Protein AF-A0A1F9M337-F1 (afdb_monomer_lite)

Sequence (113 aa):
MTLPSLTWFPKHRKGISWALVSGFLLHYRIVIQLEGRYLLARFGEVCAEYQKKVPHFIPRLSLLKEPDFYQVNVRVYRRSLLDATMFIWLYILFHFIERLQQMDVLPILFRVP

pLDDT: mean 85.74, std 11.93, range [43.34, 96.31]

Secondary structure (DSSP, 8-state):
-PPPP-----TTHHHHHHHHHHHHHHHHHHHHHHHHHHHHHHHTHHHHHHHHHS-SSS--GGG----S-----HHHHHHHHHHHHHHHHHHHHHHHHHHHHHTTSS-------

Structure (mmCIF, N/CA/C/O backbone):
data_AF-A0A1F9M337-F1
#
_entry.id   AF-A0A1F9M337-F1
#
loop_
_atom_site.group_PDB
_atom_site.id
_atom_site.type_symbol
_atom_site.label_atom_id
_atom_site.label_alt_id
_atom_site.label_comp_id
_atom_site.label_asym_id
_atom_site.label_entity_id
_atom_site.label_seq_id
_atom_site.pdbx_PDB_ins_code
_atom_site.Cartn_x
_atom_site.Cartn_y
_atom_site.Cartn_z
_atom_site.occupancy
_atom_site.B_iso_or_equiv
_atom_site.auth_seq_id
_atom_site.auth_comp_id
_atom_site.auth_asym_id
_atom_site.auth_atom_id
_atom_site.pdbx_PDB_model_num
ATOM 1 N N . MET A 1 1 ? -37.313 30.815 20.008 1.00 43.34 1 MET A N 1
ATOM 2 C CA . MET A 1 1 ? -36.466 29.695 20.472 1.00 43.34 1 MET A CA 1
ATOM 3 C C . MET A 1 1 ? -35.429 29.440 19.383 1.00 43.34 1 MET A C 1
ATOM 5 O O . MET A 1 1 ? -35.724 28.788 18.394 1.00 43.34 1 MET A O 1
ATOM 9 N N . THR A 1 2 ? -34.287 30.119 19.463 1.00 50.75 2 THR A N 1
ATOM 10 C CA . THR A 1 2 ? -33.261 30.171 18.408 1.00 50.75 2 THR A CA 1
ATOM 11 C C . THR A 1 2 ? -32.155 29.166 18.719 1.00 50.75 2 THR A C 1
ATOM 13 O O . THR A 1 2 ? -31.500 29.282 19.752 1.00 50.75 2 THR A O 1
ATOM 16 N N . LEU A 1 3 ? -31.968 28.171 17.849 1.00 54.66 3 LEU A N 1
ATOM 17 C CA . LEU A 1 3 ? -30.871 27.201 17.932 1.00 54.66 3 LEU A CA 1
ATOM 18 C C . LEU A 1 3 ? -29.517 27.917 17.736 1.00 54.66 3 LEU A C 1
ATOM 20 O O . LEU A 1 3 ? -29.401 28.721 16.808 1.00 54.66 3 LEU A O 1
ATOM 24 N N . PRO A 1 4 ? -28.495 27.656 18.573 1.00 60.72 4 PRO A N 1
ATOM 25 C CA . PRO A 1 4 ? -27.195 28.298 18.441 1.00 60.72 4 PRO A CA 1
ATOM 26 C C . PRO A 1 4 ? -26.420 27.695 17.264 1.00 60.72 4 PRO A C 1
ATOM 28 O O . PRO A 1 4 ? -26.344 26.477 17.098 1.00 60.72 4 PRO A O 1
ATOM 31 N N . SER A 1 5 ? -25.848 28.567 16.436 1.00 61.81 5 SER A N 1
ATOM 32 C CA . SER A 1 5 ? -25.017 28.211 15.291 1.00 61.81 5 SER A CA 1
ATOM 33 C C . SER A 1 5 ? -23.795 27.400 15.735 1.00 61.81 5 SER A C 1
ATOM 35 O O . SER A 1 5 ? -22.946 27.849 16.504 1.00 61.81 5 SER A O 1
ATOM 37 N N . LEU A 1 6 ? -23.708 26.174 15.224 1.00 62.97 6 LEU A N 1
ATOM 38 C CA . LEU A 1 6 ? -22.633 25.221 15.469 1.00 62.97 6 LEU A CA 1
ATOM 39 C C . LEU A 1 6 ? -21.346 25.647 14.733 1.00 62.97 6 LEU A C 1
ATOM 41 O O . LEU A 1 6 ? -20.972 25.066 13.719 1.00 62.97 6 LEU A O 1
ATOM 45 N N . THR A 1 7 ? -20.641 26.666 15.226 1.00 61.06 7 THR A N 1
ATOM 46 C CA . THR A 1 7 ? -19.300 27.035 14.735 1.00 61.06 7 THR A CA 1
ATOM 47 C C . THR A 1 7 ? -18.216 26.493 15.671 1.00 61.06 7 THR A C 1
ATOM 49 O O . THR A 1 7 ? -17.476 27.250 16.288 1.00 61.06 7 THR A O 1
ATOM 52 N N . TRP A 1 8 ? -18.127 25.164 15.795 1.00 58.56 8 TRP A N 1
ATOM 53 C CA . TRP A 1 8 ? -17.162 24.457 16.662 1.00 58.56 8 TRP A CA 1
ATOM 54 C C . TRP A 1 8 ? -15.820 24.112 15.985 1.00 58.56 8 TRP A C 1
ATOM 56 O O . TRP A 1 8 ? -15.023 23.360 16.541 1.00 58.56 8 TRP A O 1
ATOM 66 N N . PHE A 1 9 ? -15.527 24.647 14.793 1.00 55.22 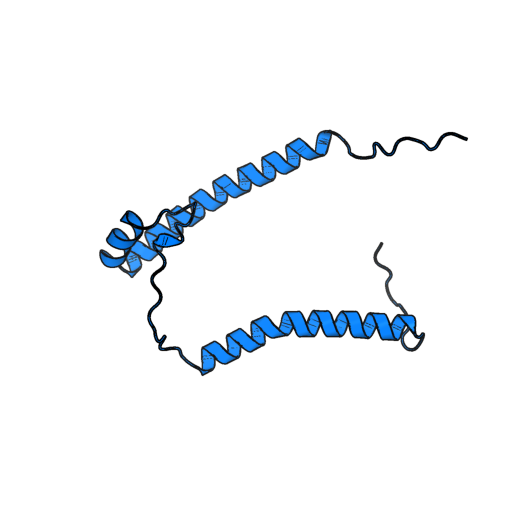9 PHE A N 1
ATOM 67 C CA . PHE A 1 9 ? -14.247 24.396 14.118 1.00 55.22 9 PHE A CA 1
ATOM 68 C C . PHE A 1 9 ? -13.228 25.511 14.400 1.00 55.22 9 PHE A C 1
ATOM 70 O O . PHE A 1 9 ? -13.310 26.583 13.793 1.00 55.22 9 PHE A O 1
ATOM 77 N N . PRO A 1 10 ? -12.227 25.284 15.276 1.00 58.09 10 PRO A N 1
ATOM 78 C CA . PRO A 1 10 ? -11.191 26.271 15.528 1.00 58.09 10 PRO A CA 1
ATOM 79 C C . PRO A 1 10 ? -10.347 26.476 14.264 1.00 58.09 10 PRO A C 1
ATOM 81 O O . PRO A 1 10 ? -9.738 25.548 13.724 1.00 58.09 10 PRO A O 1
ATOM 84 N N . LYS A 1 11 ? -10.273 27.736 13.822 1.00 58.78 11 LYS A N 1
ATOM 85 C CA . LYS A 1 11 ? -9.507 28.236 12.663 1.00 58.78 11 LYS A CA 1
ATOM 86 C C . LYS A 1 11 ? -8.020 27.818 12.679 1.00 58.78 11 LYS A C 1
ATOM 88 O O . LYS A 1 11 ? -7.392 27.768 11.624 1.00 58.78 11 LYS A O 1
ATOM 93 N N . HIS A 1 12 ? -7.492 27.433 13.846 1.00 56.56 12 HIS A N 1
ATOM 94 C CA . HIS A 1 12 ? -6.115 26.978 14.075 1.00 56.56 12 HIS A CA 1
ATOM 95 C C . HIS A 1 12 ? -5.764 25.569 13.543 1.00 56.56 12 HIS A C 1
ATOM 97 O O . HIS A 1 12 ? -4.579 25.288 13.378 1.00 56.56 12 HIS A O 1
ATOM 103 N N . ARG A 1 13 ? -6.725 24.686 13.204 1.00 62.16 13 ARG A N 1
ATOM 104 C CA . ARG A 1 13 ? -6.400 23.329 12.685 1.00 62.16 13 ARG A CA 1
ATOM 105 C C . ARG A 1 13 ? -5.740 23.324 11.303 1.00 62.16 13 ARG A C 1
ATOM 107 O O . ARG A 1 13 ? -4.995 22.400 10.991 1.00 62.16 13 ARG A O 1
ATOM 114 N N . LYS A 1 14 ? -5.981 24.351 10.480 1.00 66.56 14 LYS A N 1
ATOM 115 C CA . LYS A 1 14 ? -5.506 24.380 9.086 1.00 66.56 14 LYS A CA 1
ATOM 116 C C . LYS A 1 14 ? -3.976 24.393 8.992 1.00 66.56 14 LYS A C 1
ATOM 118 O O . LYS A 1 14 ? -3.427 23.731 8.120 1.00 66.56 14 LYS A O 1
ATOM 123 N N . GLY A 1 15 ? -3.291 25.096 9.900 1.00 77.25 15 GLY A N 1
ATOM 124 C CA . GLY A 1 15 ? -1.824 25.181 9.905 1.00 77.25 15 GLY A CA 1
ATOM 125 C C . GLY A 1 15 ? -1.148 23.835 10.175 1.00 77.25 15 GLY A C 1
ATOM 126 O O . GLY A 1 15 ? -0.182 23.488 9.504 1.00 77.25 15 GLY A O 1
ATOM 127 N N . ILE A 1 16 ? -1.713 23.039 11.088 1.00 84.19 16 ILE A N 1
ATOM 128 C CA . ILE A 1 16 ? -1.216 21.696 11.419 1.00 84.19 16 ILE A CA 1
ATOM 129 C C . ILE A 1 16 ? -1.419 20.749 10.232 1.00 84.19 16 ILE A C 1
ATOM 131 O O . ILE A 1 16 ? -0.497 20.029 9.861 1.00 84.19 16 ILE A O 1
ATOM 135 N N . SER A 1 17 ? -2.585 20.792 9.579 1.00 86.19 17 SER A N 1
ATOM 136 C CA . SER A 1 17 ? -2.837 19.986 8.379 1.00 86.19 17 SER A CA 1
ATOM 137 C C . SER A 1 17 ? -1.863 20.319 7.246 1.00 86.19 17 SER A C 1
ATOM 139 O O . SER A 1 17 ? -1.299 19.408 6.648 1.00 86.19 17 SER A O 1
ATOM 141 N N . TRP A 1 18 ? -1.604 21.604 6.980 1.00 91.69 18 TRP A N 1
ATOM 142 C CA . TRP A 1 18 ? -0.636 22.011 5.955 1.00 91.69 18 TRP A CA 1
ATOM 143 C C . TRP A 1 18 ? 0.802 21.622 6.303 1.00 91.69 18 TRP A C 1
ATOM 145 O O . TRP A 1 18 ? 1.543 21.201 5.415 1.00 91.69 18 TRP A O 1
ATOM 155 N N . ALA A 1 19 ? 1.191 21.708 7.577 1.00 92.00 19 ALA A N 1
ATOM 156 C CA . ALA A 1 19 ? 2.497 21.246 8.035 1.00 92.00 19 ALA A CA 1
ATOM 157 C C . ALA A 1 19 ? 2.669 19.731 7.838 1.00 92.00 19 ALA A C 1
ATOM 159 O O . ALA A 1 19 ? 3.698 19.299 7.324 1.00 92.00 19 ALA A O 1
ATOM 160 N N . LEU A 1 20 ? 1.645 18.932 8.161 1.00 93.12 20 LEU A N 1
ATOM 161 C CA . LEU A 1 20 ? 1.653 17.483 7.939 1.00 93.12 20 LEU A CA 1
ATOM 162 C C . LEU A 1 20 ? 1.738 17.134 6.453 1.00 93.12 20 LEU A C 1
ATOM 164 O O . LEU A 1 20 ? 2.562 16.309 6.072 1.00 93.12 20 LEU A O 1
ATOM 168 N N . VAL A 1 21 ? 0.938 17.792 5.608 1.00 92.88 21 VAL A N 1
ATOM 169 C CA . VAL A 1 21 ? 0.987 17.595 4.150 1.00 92.88 21 VAL A CA 1
ATOM 170 C C . VAL A 1 21 ? 2.372 17.951 3.611 1.00 92.88 21 VAL A C 1
ATOM 172 O O . VAL A 1 21 ? 2.943 17.195 2.832 1.00 92.88 21 VAL A O 1
ATOM 175 N N . SER A 1 22 ? 2.950 19.065 4.058 1.00 92.81 22 SER A N 1
ATOM 176 C CA . SER A 1 22 ? 4.271 19.509 3.598 1.00 92.81 22 SER A CA 1
ATOM 177 C C . SER A 1 22 ? 5.384 18.564 4.054 1.00 92.81 22 SER A C 1
ATOM 179 O O . SER A 1 22 ? 6.241 18.189 3.255 1.00 92.81 22 SER A O 1
ATOM 181 N N . GLY A 1 23 ? 5.345 18.129 5.317 1.00 95.00 23 GLY A N 1
ATOM 182 C CA . GLY A 1 23 ? 6.269 17.134 5.859 1.00 95.00 23 GLY A CA 1
ATOM 183 C C . GLY A 1 23 ? 6.165 15.796 5.128 1.00 95.00 23 GLY A C 1
ATOM 184 O O . GLY A 1 23 ? 7.185 15.222 4.750 1.00 95.00 23 GLY A O 1
ATOM 185 N N . PHE A 1 24 ? 4.942 15.343 4.843 1.00 92.06 24 PHE A N 1
ATOM 186 C CA . PHE A 1 24 ? 4.691 14.140 4.055 1.00 92.06 24 PHE A CA 1
ATOM 187 C C . PHE A 1 24 ? 5.272 14.256 2.643 1.00 92.06 24 PHE A C 1
ATOM 189 O O . PHE A 1 24 ? 5.991 13.361 2.208 1.00 92.06 24 PHE A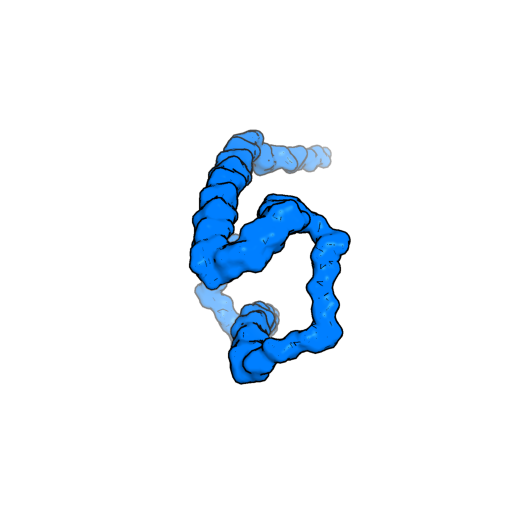 O 1
ATOM 196 N N . LEU A 1 25 ? 5.036 15.371 1.942 1.00 91.44 25 LEU A N 1
ATOM 197 C CA . LEU A 1 25 ? 5.574 15.595 0.597 1.00 91.44 25 LEU A CA 1
ATOM 198 C C . LEU A 1 25 ? 7.107 15.586 0.578 1.00 91.44 25 LEU A C 1
ATOM 200 O O . LEU A 1 25 ? 7.703 15.007 -0.330 1.00 91.44 25 LEU A O 1
ATOM 204 N N . LEU A 1 26 ? 7.754 16.198 1.574 1.00 93.44 26 LEU A N 1
ATOM 205 C CA . LEU A 1 26 ? 9.212 16.203 1.675 1.00 93.44 26 LEU A CA 1
ATOM 206 C C . LEU A 1 26 ? 9.761 14.797 1.939 1.00 93.44 26 LEU A C 1
ATOM 208 O O . LEU A 1 26 ? 10.658 14.344 1.228 1.00 93.44 26 LEU A O 1
ATOM 212 N N . HIS A 1 27 ? 9.192 14.093 2.918 1.00 93.62 27 HIS A N 1
ATOM 213 C CA . HIS A 1 27 ? 9.580 12.725 3.242 1.00 93.62 27 HIS A CA 1
ATOM 214 C C . HIS A 1 27 ? 9.396 11.791 2.040 1.00 93.62 27 HIS A C 1
ATOM 216 O O . HIS A 1 27 ? 10.317 11.067 1.669 1.00 93.62 27 HIS A O 1
ATOM 222 N N . TYR A 1 28 ? 8.246 11.869 1.368 1.00 90.56 28 TYR A N 1
ATOM 223 C CA . TYR A 1 28 ? 7.934 11.034 0.214 1.00 90.56 28 TYR A CA 1
ATOM 224 C C . TYR A 1 28 ? 8.899 11.275 -0.953 1.00 90.56 28 TYR A C 1
ATOM 226 O O . TYR A 1 28 ? 9.357 10.326 -1.585 1.00 90.56 28 TYR A O 1
ATOM 234 N N . ARG A 1 29 ? 9.296 12.533 -1.199 1.00 89.81 29 ARG A N 1
ATOM 235 C CA . ARG A 1 29 ? 10.333 12.849 -2.196 1.00 89.81 29 ARG A CA 1
ATOM 236 C C . ARG A 1 29 ? 11.674 12.197 -1.868 1.00 89.81 29 ARG A C 1
ATOM 238 O O . ARG A 1 29 ? 12.325 11.696 -2.781 1.00 89.81 29 ARG A O 1
ATOM 245 N N . ILE A 1 30 ? 12.082 12.201 -0.599 1.00 93.12 30 ILE A N 1
ATOM 246 C CA . ILE A 1 30 ? 13.334 11.568 -0.158 1.00 93.12 30 ILE A CA 1
ATOM 247 C C . ILE A 1 30 ? 13.257 10.051 -0.363 1.00 93.12 30 ILE A C 1
ATOM 249 O O . ILE A 1 30 ? 14.160 9.469 -0.962 1.00 93.12 30 ILE A O 1
ATOM 253 N N . VAL A 1 31 ? 12.161 9.422 0.067 1.00 93.69 31 VAL A N 1
ATOM 254 C CA . VAL A 1 31 ? 11.955 7.972 -0.059 1.00 93.69 31 VAL A CA 1
ATOM 255 C C . VAL A 1 31 ? 11.969 7.535 -1.524 1.00 93.69 31 VAL A C 1
ATOM 257 O O . VAL A 1 31 ? 12.702 6.612 -1.862 1.00 93.69 31 VAL A O 1
ATOM 260 N N . ILE A 1 32 ? 11.260 8.239 -2.417 1.00 90.38 32 ILE A N 1
ATOM 261 C CA . ILE A 1 32 ? 11.261 7.929 -3.858 1.00 90.38 32 ILE A CA 1
ATOM 262 C C . ILE A 1 32 ? 12.680 7.933 -4.433 1.00 90.38 32 ILE A C 1
ATOM 264 O O . ILE A 1 32 ? 13.027 7.064 -5.230 1.00 90.38 32 ILE A O 1
ATOM 268 N N . GLN A 1 33 ? 13.505 8.914 -4.062 1.00 89.69 33 GLN A N 1
ATOM 269 C CA . GLN A 1 33 ? 14.868 9.008 -4.587 1.00 89.69 33 GLN A CA 1
ATOM 270 C C . GLN A 1 33 ? 15.760 7.883 -4.061 1.00 89.69 33 GLN A C 1
ATOM 272 O O . GLN A 1 33 ? 16.551 7.327 -4.821 1.00 89.69 33 GLN A O 1
ATOM 277 N N . LEU A 1 34 ? 15.641 7.543 -2.776 1.00 93.06 34 LEU A N 1
ATOM 278 C CA . LEU A 1 34 ? 16.407 6.455 -2.170 1.00 93.06 34 LEU A CA 1
ATOM 279 C C . LEU A 1 34 ? 16.029 5.102 -2.779 1.00 93.06 34 LEU A C 1
ATOM 281 O O . LEU A 1 34 ? 16.913 4.372 -3.227 1.00 93.06 34 LEU A O 1
ATOM 285 N N . GLU A 1 35 ? 14.732 4.819 -2.884 1.00 93.25 35 GLU A N 1
ATOM 286 C CA . GLU A 1 35 ? 14.213 3.613 -3.534 1.00 93.25 35 GLU A CA 1
ATOM 287 C C . GLU A 1 35 ? 14.621 3.555 -5.009 1.00 93.25 35 GLU A C 1
ATOM 289 O O . GLU A 1 35 ? 15.107 2.534 -5.487 1.00 93.25 35 GLU A O 1
ATOM 294 N N . GLY A 1 36 ? 14.528 4.675 -5.733 1.00 90.31 36 GLY A N 1
ATOM 295 C CA . GLY A 1 36 ? 14.953 4.758 -7.130 1.00 90.31 36 GLY A CA 1
ATOM 296 C C . GLY A 1 36 ? 16.431 4.407 -7.325 1.00 90.31 36 GLY A C 1
ATOM 297 O O . GLY A 1 36 ? 16.770 3.687 -8.265 1.00 90.31 36 GLY A O 1
ATOM 298 N N . ARG A 1 37 ? 17.310 4.852 -6.416 1.00 91.81 37 ARG A N 1
ATOM 299 C CA . ARG A 1 37 ? 18.743 4.504 -6.428 1.00 91.81 37 ARG A CA 1
ATOM 300 C C . ARG A 1 37 ? 18.978 3.037 -6.078 1.00 91.81 37 ARG A C 1
ATOM 302 O O . ARG A 1 37 ? 19.802 2.397 -6.726 1.00 91.81 37 ARG A O 1
ATOM 309 N N . TYR A 1 38 ? 18.259 2.507 -5.090 1.00 93.81 38 TYR A N 1
ATOM 310 C CA . TYR A 1 38 ? 18.330 1.096 -4.710 1.00 93.81 38 TYR A CA 1
ATOM 311 C C . TYR A 1 38 ? 17.903 0.176 -5.864 1.00 93.81 38 TYR A C 1
ATOM 313 O O . TYR A 1 38 ? 18.620 -0.761 -6.215 1.00 93.81 38 TYR A O 1
ATOM 321 N N . LEU A 1 39 ? 16.782 0.487 -6.517 1.00 92.50 39 LEU A N 1
ATOM 322 C CA . LEU A 1 39 ? 16.280 -0.260 -7.669 1.00 92.50 39 LEU A CA 1
ATOM 323 C C . LEU A 1 39 ? 17.228 -0.166 -8.867 1.00 92.50 39 LEU A C 1
ATOM 325 O O . LEU A 1 39 ? 17.487 -1.178 -9.516 1.00 92.50 39 LEU A O 1
ATOM 329 N N . LEU A 1 40 ? 17.799 1.011 -9.132 1.00 93.38 40 LEU A N 1
ATOM 330 C CA . LEU A 1 40 ? 18.786 1.179 -10.198 1.00 93.38 40 LEU A CA 1
ATOM 331 C C . LEU A 1 40 ? 20.051 0.356 -9.918 1.00 93.38 40 LEU A C 1
ATOM 333 O O . LEU A 1 40 ? 20.553 -0.306 -10.820 1.00 93.38 40 LEU A O 1
ATOM 337 N N . ALA A 1 41 ? 20.517 0.306 -8.667 1.00 93.56 41 ALA A N 1
ATOM 338 C CA . ALA A 1 41 ? 21.632 -0.556 -8.273 1.00 93.56 41 ALA A CA 1
ATOM 339 C C . ALA A 1 41 ? 21.302 -2.057 -8.394 1.00 93.56 41 ALA A C 1
ATOM 341 O O . ALA A 1 41 ? 22.182 -2.859 -8.699 1.00 93.56 41 ALA A O 1
ATOM 342 N N . ARG A 1 42 ? 20.041 -2.452 -8.168 1.00 94.81 42 ARG A N 1
ATOM 343 C CA . ARG A 1 42 ? 19.606 -3.856 -8.210 1.00 94.81 42 ARG A CA 1
ATOM 344 C C . ARG A 1 42 ? 19.332 -4.377 -9.623 1.00 94.81 42 ARG A C 1
ATOM 346 O O . ARG A 1 42 ? 19.593 -5.548 -9.884 1.00 94.81 42 ARG A O 1
ATOM 353 N N . PHE A 1 43 ? 18.782 -3.539 -10.499 1.00 91.62 43 PHE A N 1
ATOM 354 C CA . PHE A 1 43 ? 18.245 -3.936 -11.807 1.00 91.62 43 PHE A CA 1
ATOM 355 C C . PHE A 1 43 ? 18.936 -3.250 -13.001 1.00 91.62 43 PHE A C 1
ATOM 357 O O . PHE A 1 43 ? 18.648 -3.591 -14.147 1.00 91.62 43 PHE A O 1
ATOM 364 N N . GLY A 1 44 ? 19.841 -2.295 -12.759 1.00 92.56 44 GLY A N 1
ATOM 365 C CA . GLY A 1 44 ? 20.679 -1.672 -13.784 1.00 92.56 44 GLY A CA 1
ATOM 366 C C . GLY A 1 44 ? 19.894 -0.930 -14.871 1.00 92.56 44 GLY A C 1
ATOM 367 O O . GLY A 1 44 ? 18.960 -0.172 -14.592 1.00 92.56 44 GLY A O 1
ATOM 368 N N . GLU A 1 45 ? 20.283 -1.153 -16.128 1.00 90.75 45 GLU A N 1
ATOM 369 C CA . GLU A 1 45 ? 19.762 -0.432 -17.298 1.00 90.75 45 GLU A CA 1
ATOM 370 C C . GLU A 1 45 ? 18.260 -0.636 -17.527 1.00 90.75 45 GLU A C 1
ATOM 372 O O . GLU A 1 45 ? 17.566 0.311 -17.894 1.00 90.75 45 GLU A O 1
ATOM 377 N N . VAL A 1 46 ? 17.725 -1.823 -17.218 1.00 91.12 46 VAL A N 1
ATOM 378 C CA . VAL A 1 46 ? 16.284 -2.115 -17.347 1.00 91.12 46 VAL A CA 1
ATOM 379 C C . VAL A 1 46 ? 15.460 -1.172 -16.467 1.00 91.12 46 VAL A C 1
ATOM 381 O O . VAL A 1 46 ? 14.430 -0.642 -16.888 1.00 91.12 46 VAL A O 1
ATOM 384 N N . CYS A 1 47 ? 15.937 -0.904 -15.249 1.00 90.50 47 CYS A N 1
ATOM 385 C CA . CYS A 1 47 ? 15.287 0.044 -14.351 1.00 90.50 47 CYS A CA 1
ATOM 386 C C . CYS A 1 47 ? 15.458 1.488 -14.835 1.00 90.50 47 CYS A C 1
ATOM 388 O O . CYS A 1 47 ? 14.497 2.256 -14.801 1.00 90.50 47 CYS A O 1
ATOM 390 N N . ALA A 1 48 ? 16.639 1.849 -15.345 1.00 89.31 48 ALA A N 1
ATOM 391 C CA . ALA A 1 48 ? 16.889 3.184 -15.886 1.00 89.31 48 ALA A CA 1
ATOM 392 C C . ALA A 1 48 ? 15.981 3.506 -17.088 1.00 89.31 48 ALA A C 1
ATOM 394 O O . ALA A 1 48 ? 15.452 4.614 -17.191 1.00 89.31 48 ALA A O 1
ATOM 395 N N . GLU A 1 49 ? 15.743 2.545 -17.984 1.00 91.19 49 GLU A N 1
ATOM 396 C CA . GLU A 1 49 ? 14.785 2.708 -19.079 1.00 91.19 49 GLU A CA 1
ATOM 397 C C . GLU A 1 49 ? 13.338 2.811 -18.595 1.00 91.19 49 GLU A C 1
ATOM 399 O O . GLU A 1 49 ? 12.562 3.613 -19.122 1.00 91.19 49 GLU A O 1
ATOM 404 N N . TYR A 1 50 ? 12.966 2.015 -17.592 1.00 89.50 50 TYR A N 1
ATOM 405 C CA . TYR A 1 50 ? 11.632 2.050 -17.001 1.00 89.50 50 TYR A CA 1
ATOM 406 C C . TYR A 1 50 ? 11.339 3.405 -16.334 1.00 89.50 50 TYR A C 1
ATOM 408 O O . TYR A 1 50 ? 10.304 4.017 -16.609 1.00 89.50 50 TYR A O 1
ATOM 416 N N . GLN A 1 51 ? 12.279 3.929 -15.539 1.00 87.88 51 GLN A N 1
ATOM 417 C CA . GLN A 1 51 ? 12.153 5.223 -14.852 1.00 87.88 51 GLN A CA 1
ATOM 418 C C . GLN A 1 51 ? 12.016 6.410 -15.820 1.00 87.88 51 GLN A C 1
ATOM 420 O O . GLN A 1 51 ? 11.375 7.404 -15.482 1.00 87.88 51 GLN A O 1
ATOM 425 N N . LYS A 1 52 ? 12.570 6.317 -17.039 1.00 87.62 52 LYS A N 1
ATOM 426 C CA . LYS A 1 52 ? 12.381 7.339 -18.088 1.00 87.62 52 LYS A CA 1
ATOM 427 C C . LYS A 1 52 ? 10.954 7.359 -18.642 1.00 87.62 52 LYS A C 1
ATOM 429 O O . LYS A 1 52 ? 10.486 8.403 -19.090 1.00 87.62 52 LYS A O 1
ATOM 434 N N . LYS A 1 53 ? 10.273 6.210 -18.647 1.00 87.25 53 LYS A N 1
ATOM 435 C CA . LYS A 1 53 ? 8.928 6.044 -19.217 1.00 87.25 53 LYS A CA 1
ATOM 436 C C . LYS A 1 53 ? 7.839 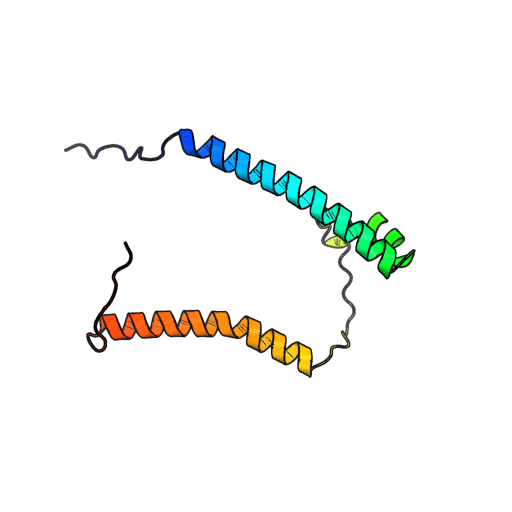6.347 -18.185 1.00 87.25 53 LYS A C 1
ATOM 438 O O . LYS A 1 53 ? 6.826 6.951 -18.537 1.00 87.25 53 LYS A O 1
ATOM 443 N N . VAL A 1 54 ? 8.046 5.953 -16.926 1.00 86.62 54 VAL A N 1
ATOM 444 C CA . VAL A 1 54 ? 7.026 6.023 -15.870 1.00 86.62 54 VAL A CA 1
ATOM 445 C C . VAL A 1 54 ? 7.279 7.198 -14.910 1.00 86.62 54 VAL A C 1
ATOM 447 O O . VAL A 1 54 ? 8.330 7.267 -14.275 1.00 86.62 54 VAL A O 1
ATOM 450 N N . PRO A 1 55 ? 6.326 8.139 -14.763 1.00 84.31 55 PRO A N 1
ATOM 451 C CA . PRO A 1 55 ? 6.435 9.229 -13.792 1.00 84.31 55 PRO A CA 1
ATOM 452 C C . PRO A 1 55 ? 6.353 8.728 -12.343 1.00 84.31 55 PRO A C 1
ATOM 454 O O . PRO A 1 55 ? 5.592 7.819 -12.032 1.00 84.31 55 PRO A O 1
ATOM 457 N N . HIS A 1 56 ? 7.102 9.372 -11.443 1.00 81.31 56 HIS A N 1
ATOM 458 C CA . HIS A 1 56 ? 7.300 8.895 -10.067 1.00 81.31 56 HIS A CA 1
ATOM 459 C C . HIS A 1 56 ? 6.205 9.336 -9.078 1.00 81.31 56 HIS A C 1
ATOM 461 O O . HIS A 1 56 ? 6.009 8.680 -8.063 1.00 81.31 56 HIS A O 1
ATOM 467 N N . PHE A 1 57 ? 5.521 10.460 -9.336 1.00 79.31 57 PHE A N 1
ATOM 468 C CA . PHE A 1 57 ? 4.571 11.058 -8.381 1.00 79.31 57 PHE A CA 1
ATOM 469 C C . PHE A 1 57 ? 3.103 10.889 -8.789 1.00 79.31 57 PHE A C 1
ATOM 471 O O . PHE A 1 57 ? 2.253 10.637 -7.943 1.00 79.31 57 PHE A O 1
ATOM 478 N N . ILE A 1 58 ? 2.797 11.017 -10.085 1.00 81.69 58 ILE A N 1
ATOM 479 C CA . ILE A 1 58 ? 1.437 10.857 -10.617 1.00 81.69 58 ILE A CA 1
ATOM 480 C C . ILE A 1 58 ? 1.466 9.705 -11.618 1.00 81.69 58 ILE A C 1
ATOM 482 O O . ILE A 1 58 ? 2.076 9.873 -12.677 1.00 81.69 58 ILE A O 1
ATOM 486 N N . PRO A 1 59 ? 0.840 8.555 -11.318 1.00 80.50 59 PRO A N 1
ATOM 487 C CA . PRO A 1 59 ? 0.868 7.405 -12.208 1.00 80.50 59 PRO A CA 1
ATOM 488 C C . PRO A 1 59 ? 0.124 7.710 -13.513 1.00 80.50 59 PRO A C 1
ATOM 490 O O . PRO A 1 59 ? -0.967 8.278 -13.518 1.00 80.50 59 PRO A O 1
ATOM 493 N N . ARG A 1 60 ? 0.706 7.299 -14.643 1.00 86.75 60 ARG A N 1
ATOM 494 C CA . ARG A 1 60 ? 0.030 7.307 -15.947 1.00 86.75 60 ARG A CA 1
ATOM 495 C C . ARG A 1 60 ? -0.595 5.939 -16.175 1.00 86.75 60 ARG A C 1
ATOM 497 O O . ARG A 1 60 ? 0.105 5.015 -16.577 1.00 86.75 60 ARG A O 1
ATOM 504 N N . LEU A 1 61 ? -1.903 5.823 -15.942 1.00 84.31 61 LEU A N 1
ATOM 505 C CA . LEU A 1 61 ? -2.633 4.555 -16.087 1.00 84.31 61 LEU A CA 1
ATOM 506 C C . LEU A 1 61 ? -2.531 3.963 -17.502 1.00 84.31 61 LEU A C 1
ATOM 508 O O . LEU A 1 61 ? -2.524 2.751 -17.656 1.00 84.31 61 LEU A O 1
ATOM 512 N N . SER A 1 62 ? -2.362 4.797 -18.532 1.00 87.25 62 SER A N 1
ATOM 513 C CA . SER A 1 62 ? -2.178 4.345 -19.918 1.00 87.25 62 SER A CA 1
ATOM 514 C C . SER A 1 62 ? -0.872 3.582 -20.179 1.00 87.25 62 SER A C 1
ATOM 516 O O . SER A 1 62 ? -0.746 2.936 -21.214 1.00 87.25 62 SER A O 1
ATOM 518 N N . LEU A 1 63 ? 0.113 3.666 -19.278 1.00 86.94 63 LEU A N 1
ATOM 519 C CA . LEU A 1 63 ? 1.373 2.923 -19.386 1.00 86.94 63 LEU A CA 1
ATOM 520 C C . LEU A 1 63 ? 1.311 1.542 -18.723 1.00 86.94 63 LEU A C 1
ATOM 522 O O . LEU A 1 63 ? 2.270 0.779 -18.849 1.00 86.94 63 LEU A O 1
ATOM 526 N N . LEU A 1 64 ? 0.224 1.223 -18.013 1.00 85.31 64 LEU A N 1
ATOM 527 C CA . LEU A 1 64 ? 0.051 -0.070 -17.365 1.00 85.31 64 LEU A CA 1
ATOM 528 C C . LEU A 1 64 ? -0.098 -1.159 -18.435 1.00 85.31 64 LEU A C 1
ATOM 530 O O . LEU A 1 64 ? -1.034 -1.139 -19.231 1.00 85.31 64 LEU A O 1
ATOM 534 N N . LYS A 1 65 ? 0.855 -2.092 -18.463 1.00 85.81 65 LYS A N 1
ATOM 535 C CA . LYS A 1 65 ? 0.839 -3.265 -19.339 1.00 85.81 65 LYS A CA 1
ATOM 536 C C . LYS A 1 65 ? 0.895 -4.513 -18.476 1.00 85.81 65 LYS A C 1
ATOM 538 O O . LYS A 1 65 ? 1.940 -4.809 -17.899 1.00 85.81 65 LYS A O 1
ATOM 543 N N . GLU A 1 66 ? -0.226 -5.214 -18.388 1.00 86.31 66 GLU A N 1
ATOM 544 C CA . GLU A 1 66 ? -0.336 -6.463 -17.641 1.00 86.31 66 GLU A CA 1
ATOM 545 C C . GLU A 1 66 ? -0.183 -7.652 -18.604 1.00 86.31 66 GLU A C 1
ATOM 547 O O . GLU A 1 66 ? -0.811 -7.652 -19.664 1.00 86.31 66 GLU A O 1
ATOM 552 N N . PRO A 1 67 ? 0.687 -8.633 -18.305 1.00 89.69 67 PRO A N 1
ATOM 553 C CA . PRO A 1 67 ? 0.727 -9.898 -19.029 1.00 89.69 67 PRO A CA 1
ATOM 554 C C . PRO A 1 67 ? -0.509 -10.754 -18.724 1.00 89.69 67 PRO A C 1
ATOM 556 O O . PRO A 1 67 ? -1.072 -10.674 -17.634 1.00 89.69 67 PRO A O 1
ATOM 559 N N . ASP A 1 68 ? -0.861 -11.653 -19.646 1.00 91.50 68 ASP A N 1
ATOM 560 C CA . ASP A 1 68 ? -2.012 -12.557 -19.492 1.00 91.50 68 ASP A CA 1
ATOM 561 C C . ASP A 1 68 ? -1.874 -13.514 -18.293 1.00 91.50 68 ASP A C 1
ATOM 563 O O . ASP A 1 68 ? -2.865 -13.916 -17.685 1.00 91.50 68 ASP A O 1
ATOM 567 N N . PHE A 1 69 ? -0.637 -13.881 -17.932 1.00 92.00 69 PHE A N 1
ATOM 568 C CA . PHE A 1 69 ? -0.351 -14.804 -16.835 1.00 92.00 69 PHE A CA 1
ATOM 569 C C . PHE A 1 69 ? 0.841 -14.346 -15.989 1.00 92.00 69 PHE A C 1
ATOM 571 O O . PHE A 1 69 ? 1.894 -13.977 -16.513 1.00 92.00 69 PHE A O 1
ATOM 578 N N . TYR A 1 70 ? 0.700 -14.464 -14.665 1.00 88.62 70 TYR A N 1
ATOM 579 C CA . TYR A 1 70 ? 1.771 -14.230 -13.695 1.00 88.62 70 TYR A CA 1
ATOM 580 C C . TYR A 1 70 ? 2.232 -15.549 -13.071 1.00 88.62 70 TYR A C 1
ATOM 582 O O . TYR A 1 70 ? 1.442 -16.276 -12.467 1.00 88.62 70 TYR A O 1
ATOM 590 N N . GLN A 1 71 ? 3.528 -15.847 -13.158 1.00 91.69 71 GLN A N 1
ATOM 591 C CA . GLN A 1 71 ? 4.120 -16.957 -12.414 1.00 91.69 71 GLN A CA 1
ATOM 592 C C . GLN A 1 71 ? 4.372 -16.518 -10.970 1.00 91.69 71 GLN A C 1
ATOM 594 O O . GLN A 1 71 ? 5.220 -15.668 -10.706 1.00 91.69 71 GLN A O 1
ATOM 599 N N . VAL A 1 72 ? 3.626 -17.092 -10.025 1.00 91.25 72 VAL A N 1
ATOM 600 C CA . VAL A 1 72 ? 3.728 -16.759 -8.599 1.00 91.25 72 VAL A CA 1
ATOM 601 C C . VAL A 1 72 ? 3.978 -17.999 -7.753 1.00 91.25 72 VAL A C 1
ATOM 603 O O . VAL A 1 72 ? 3.508 -19.097 -8.049 1.00 91.25 72 VAL A O 1
ATOM 606 N N . ASN A 1 73 ? 4.694 -17.823 -6.643 1.00 93.81 73 ASN A N 1
ATOM 607 C CA . ASN A 1 73 ? 4.832 -18.881 -5.652 1.00 93.81 73 ASN A CA 1
ATOM 608 C C . ASN A 1 73 ? 3.533 -18.995 -4.841 1.00 93.81 73 ASN A C 1
ATOM 610 O O . ASN A 1 73 ? 3.255 -18.168 -3.970 1.00 93.81 73 ASN A O 1
ATOM 614 N N . VAL A 1 74 ? 2.764 -20.054 -5.098 1.00 94.06 74 VAL A N 1
ATOM 615 C CA . VAL A 1 74 ? 1.448 -20.283 -4.480 1.00 94.06 74 VAL A CA 1
ATOM 616 C C . VAL A 1 74 ? 1.513 -20.306 -2.947 1.00 94.06 74 VAL A C 1
ATOM 618 O O . VAL A 1 74 ? 0.582 -19.850 -2.287 1.00 94.06 74 VAL A O 1
ATOM 621 N N . ARG A 1 75 ? 2.611 -20.788 -2.346 1.00 94.12 75 ARG A N 1
ATOM 622 C CA . ARG A 1 75 ? 2.762 -20.829 -0.881 1.00 94.12 75 ARG A CA 1
ATOM 623 C C . ARG A 1 75 ? 2.858 -19.425 -0.290 1.00 94.12 75 ARG A C 1
ATOM 625 O O . ARG A 1 75 ? 2.189 -19.138 0.700 1.00 94.12 75 ARG A O 1
ATOM 632 N N . VAL A 1 76 ? 3.674 -18.566 -0.899 1.00 93.75 76 VAL A N 1
ATOM 633 C CA . VAL A 1 76 ? 3.818 -17.165 -0.475 1.00 93.75 76 VAL A CA 1
ATOM 634 C C . VAL A 1 76 ? 2.508 -16.422 -0.713 1.00 93.75 76 VAL A C 1
ATOM 636 O O . VAL A 1 76 ? 2.004 -15.776 0.197 1.00 93.75 76 VAL A O 1
ATOM 639 N N . TYR A 1 77 ? 1.905 -16.614 -1.886 1.00 93.44 77 TYR A N 1
ATOM 640 C CA . TYR A 1 77 ? 0.643 -15.983 -2.254 1.00 93.44 77 TYR A CA 1
ATOM 641 C C . TYR A 1 77 ? -0.489 -16.311 -1.268 1.00 93.44 77 TYR A C 1
ATOM 643 O O . TYR A 1 77 ? -1.148 -15.411 -0.755 1.00 93.44 77 TYR A O 1
ATOM 651 N N . ARG A 1 78 ? -0.666 -17.590 -0.908 1.00 93.94 78 ARG A N 1
ATOM 652 C CA . ARG A 1 78 ? -1.663 -18.003 0.093 1.00 93.94 78 ARG A CA 1
ATOM 653 C C . ARG A 1 78 ? -1.408 -17.388 1.465 1.00 93.94 78 ARG A C 1
ATOM 655 O O . ARG A 1 78 ? -2.361 -17.001 2.131 1.00 93.94 78 ARG A O 1
ATOM 662 N N . ARG A 1 79 ? -0.144 -17.292 1.891 1.00 95.00 79 ARG A N 1
ATOM 663 C CA . ARG A 1 79 ? 0.203 -16.645 3.162 1.00 95.00 79 ARG A CA 1
ATOM 664 C C . ARG A 1 79 ? -0.177 -15.166 3.144 1.00 95.00 79 ARG A C 1
ATOM 666 O O . ARG A 1 79 ? -0.794 -14.713 4.097 1.00 95.00 79 ARG A O 1
ATOM 673 N N . SER A 1 80 ? 0.133 -14.450 2.065 1.00 93.56 80 SER A N 1
ATOM 674 C CA . SER A 1 80 ? -0.239 -13.040 1.905 1.00 93.56 80 SER A CA 1
ATOM 675 C C . SER A 1 80 ? -1.755 -12.834 1.883 1.00 93.56 80 SER A C 1
ATOM 677 O O . SER A 1 80 ? -2.248 -11.891 2.490 1.00 93.56 80 SER A O 1
ATOM 679 N N . LEU A 1 81 ? -2.509 -13.735 1.244 1.00 93.88 81 LEU A N 1
ATOM 680 C CA . LEU A 1 81 ? -3.972 -13.686 1.279 1.00 93.88 81 LEU A CA 1
ATOM 681 C C . LEU A 1 81 ? -4.517 -13.875 2.697 1.00 93.88 81 LEU A C 1
ATOM 683 O O . LEU A 1 81 ? -5.406 -13.135 3.111 1.00 93.88 81 LEU A O 1
ATOM 687 N N . LEU A 1 82 ? -3.989 -14.841 3.452 1.00 94.06 82 LEU A N 1
ATOM 688 C CA . LEU A 1 82 ? -4.404 -15.064 4.838 1.00 94.06 82 LEU A CA 1
ATOM 689 C C . LEU A 1 82 ? -4.062 -13.871 5.734 1.00 94.06 82 LEU A C 1
ATOM 691 O O . LEU A 1 82 ? -4.898 -13.464 6.534 1.00 94.06 82 LEU A O 1
ATOM 695 N N . ASP A 1 83 ? -2.877 -13.290 5.553 1.00 93.50 83 ASP A N 1
ATOM 696 C CA . ASP A 1 83 ? -2.430 -12.102 6.280 1.00 93.50 83 ASP A CA 1
ATOM 697 C C . ASP A 1 83 ? -3.367 -10.907 6.036 1.00 93.50 83 ASP A C 1
ATOM 699 O O . ASP A 1 83 ? -3.885 -10.310 6.978 1.00 93.50 83 ASP A O 1
ATOM 703 N N . ALA A 1 84 ? -3.711 -10.640 4.772 1.00 92.81 84 ALA A N 1
ATOM 704 C CA . ALA A 1 84 ? -4.675 -9.600 4.420 1.00 92.81 84 ALA A CA 1
ATOM 705 C C . ALA A 1 84 ? -6.086 -9.892 4.968 1.00 92.81 84 ALA A C 1
ATOM 707 O O . ALA A 1 84 ? -6.776 -8.992 5.450 1.00 92.81 84 ALA A O 1
ATOM 708 N N . THR A 1 85 ? -6.517 -11.157 4.937 1.00 96.00 85 THR A N 1
ATOM 709 C CA . THR A 1 85 ? -7.849 -11.563 5.417 1.00 96.00 85 THR A CA 1
ATOM 710 C C . THR A 1 85 ? -7.956 -11.479 6.944 1.00 96.00 85 THR A C 1
ATOM 712 O O . THR A 1 85 ? -9.046 -11.261 7.471 1.00 96.00 85 THR A O 1
ATOM 715 N N . MET A 1 86 ? -6.845 -11.601 7.678 1.00 93.44 86 MET A N 1
ATOM 716 C CA . MET A 1 86 ? -6.832 -11.550 9.144 1.00 93.44 86 MET A CA 1
ATOM 717 C C . MET A 1 86 ? -7.418 -10.238 9.691 1.00 93.44 86 MET A C 1
ATOM 719 O O . MET A 1 86 ? -8.139 -1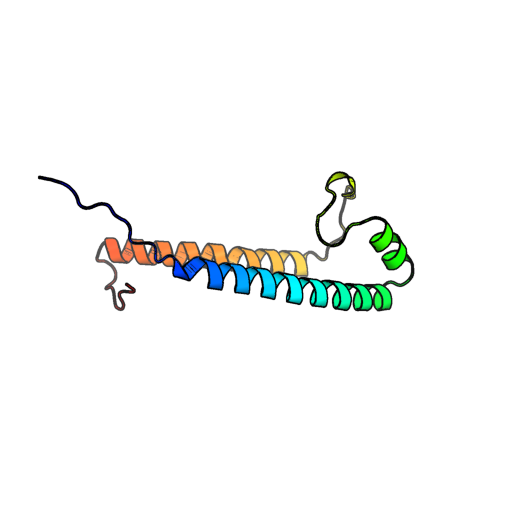0.265 10.686 1.00 93.44 86 MET A O 1
ATOM 723 N N . PHE A 1 87 ? -7.193 -9.102 9.020 1.00 92.81 87 PHE A N 1
ATOM 724 C CA . PHE A 1 87 ? -7.790 -7.818 9.411 1.00 92.81 87 PHE A CA 1
ATOM 725 C C . PHE A 1 87 ? -9.317 -7.809 9.289 1.00 92.81 87 PHE A C 1
ATOM 727 O O . PHE A 1 87 ? -10.006 -7.265 10.150 1.00 92.81 87 PHE A O 1
ATOM 734 N N . ILE A 1 88 ? -9.854 -8.444 8.245 1.00 95.62 88 ILE A N 1
ATOM 735 C CA . ILE A 1 88 ? -11.302 -8.566 8.045 1.00 95.62 88 ILE A CA 1
ATOM 736 C C . ILE A 1 88 ? -11.897 -9.452 9.143 1.00 95.62 88 ILE A C 1
ATOM 738 O O . ILE A 1 88 ? -12.904 -9.090 9.748 1.00 95.62 88 ILE A O 1
ATOM 742 N N . TRP A 1 89 ? -11.244 -10.574 9.457 1.00 96.12 89 TRP A N 1
ATOM 743 C CA . TRP A 1 89 ? -11.645 -11.433 10.574 1.00 96.12 89 TRP A CA 1
ATOM 744 C C . TRP A 1 89 ? -11.626 -10.701 11.910 1.00 96.12 89 TRP A C 1
ATOM 746 O O . TRP A 1 89 ? -12.550 -10.867 12.701 1.00 96.12 89 TRP A O 1
ATOM 756 N N . LEU A 1 90 ? -10.616 -9.865 12.150 1.00 95.69 90 LEU A N 1
ATOM 757 C CA . LEU A 1 90 ? -10.525 -9.066 13.364 1.00 95.69 90 LEU A CA 1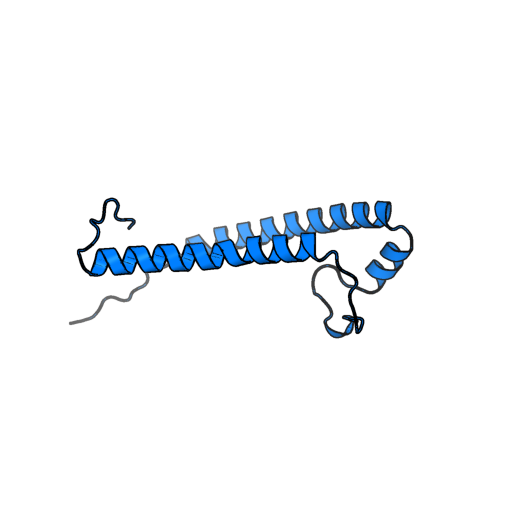
ATOM 758 C C . LEU A 1 90 ? -11.687 -8.066 13.472 1.00 95.69 90 LEU A C 1
ATOM 760 O O . LEU A 1 90 ? -12.292 -7.950 14.533 1.00 95.69 90 LEU A O 1
ATOM 764 N N . TYR A 1 91 ? -12.048 -7.395 12.375 1.00 95.44 91 TYR A N 1
ATOM 765 C CA . TYR A 1 91 ? -13.217 -6.512 12.335 1.00 95.44 91 TYR A CA 1
ATOM 766 C C . TYR A 1 91 ? -14.522 -7.268 12.620 1.00 95.44 91 TYR A C 1
ATOM 768 O O . TYR A 1 91 ? -15.319 -6.833 13.449 1.00 95.44 91 TYR A O 1
ATOM 776 N N . ILE A 1 92 ? -14.718 -8.429 11.985 1.00 96.31 92 ILE A N 1
ATOM 777 C CA . ILE A 1 92 ? -15.889 -9.284 12.227 1.00 96.31 92 ILE A CA 1
ATOM 778 C C . ILE A 1 92 ? -15.942 -9.719 13.694 1.00 96.31 92 ILE A C 1
ATOM 780 O O . ILE A 1 92 ? -17.009 -9.678 14.299 1.00 96.31 92 ILE A O 1
ATOM 784 N N . LEU A 1 93 ? -14.804 -10.106 14.274 1.00 95.94 93 LEU A N 1
ATOM 785 C CA . LEU A 1 93 ? -14.707 -10.503 15.676 1.00 95.94 93 LEU A CA 1
ATOM 786 C C . LEU A 1 93 ? -15.103 -9.357 16.612 1.00 95.94 93 LEU A C 1
ATOM 788 O O . LEU A 1 93 ? -15.894 -9.575 17.526 1.00 95.94 93 LEU A O 1
ATOM 792 N N . PHE A 1 94 ? -14.603 -8.142 16.376 1.00 93.94 94 PHE A N 1
ATOM 793 C CA . PHE A 1 94 ? -14.993 -6.975 17.168 1.00 93.94 94 PHE A CA 1
ATOM 794 C C . PHE A 1 94 ? -16.488 -6.691 17.058 1.00 93.94 94 PHE A C 1
ATOM 796 O O . PHE A 1 94 ? -17.162 -6.573 18.078 1.00 93.94 94 PHE A O 1
ATOM 803 N N . HIS A 1 95 ? -17.027 -6.684 15.839 1.00 93.88 95 HIS A N 1
ATOM 804 C CA . HIS A 1 95 ? -18.454 -6.458 15.622 1.00 93.88 95 HIS A CA 1
ATOM 805 C C . HIS A 1 95 ? -19.311 -7.550 16.273 1.00 93.88 95 HIS A C 1
ATOM 807 O O . HIS A 1 95 ? -20.372 -7.276 16.826 1.00 93.88 95 HIS A O 1
ATOM 813 N N . PHE A 1 96 ? -18.849 -8.800 16.254 1.00 94.38 96 PHE A N 1
ATOM 814 C CA . PHE A 1 96 ? -19.514 -9.912 16.926 1.00 94.38 96 PHE A CA 1
ATOM 815 C C . PHE A 1 96 ? -19.531 -9.733 18.451 1.00 94.38 96 PHE A C 1
ATOM 817 O O . PHE A 1 96 ? -20.580 -9.906 19.071 1.00 94.38 96 PHE A O 1
ATOM 824 N N . ILE A 1 97 ? -18.408 -9.323 19.050 1.00 92.50 97 ILE A N 1
ATOM 825 C CA . ILE A 1 97 ? -18.324 -9.018 20.486 1.00 92.50 97 ILE A CA 1
ATOM 826 C C . ILE A 1 97 ? -19.265 -7.863 20.850 1.00 92.50 97 ILE A C 1
ATOM 828 O O . ILE A 1 97 ? -20.009 -7.975 21.823 1.00 92.50 97 ILE A O 1
ATOM 832 N N . GLU A 1 98 ? -19.296 -6.794 20.051 1.00 90.00 98 GLU A N 1
ATOM 833 C CA . GLU A 1 98 ? -20.218 -5.671 20.253 1.00 90.00 98 GLU A CA 1
ATOM 834 C C . GLU A 1 98 ? -21.683 -6.125 20.237 1.00 90.00 98 GLU A C 1
ATOM 836 O O . GLU A 1 98 ? -22.470 -5.719 21.091 1.00 90.00 98 GLU A O 1
ATOM 841 N N . ARG A 1 99 ? -22.064 -7.012 19.306 1.00 90.75 99 ARG A N 1
ATOM 842 C CA . ARG A 1 99 ? -23.429 -7.562 19.255 1.00 90.75 99 ARG A CA 1
ATOM 843 C C . ARG A 1 99 ? -23.765 -8.416 20.471 1.00 90.75 99 ARG A C 1
ATOM 845 O O . ARG A 1 99 ? -24.883 -8.320 20.966 1.00 90.75 99 ARG A O 1
ATOM 852 N N . LEU A 1 100 ? -22.823 -9.208 20.975 1.00 91.62 100 LEU A N 1
ATOM 853 C CA . LEU A 1 100 ? -23.034 -9.988 22.198 1.00 91.62 100 LEU A CA 1
ATOM 854 C C . LEU A 1 100 ? -23.190 -9.099 23.436 1.00 91.62 100 LEU A C 1
ATOM 856 O O . LEU A 1 100 ? -24.019 -9.390 24.297 1.00 91.62 100 LEU A O 1
ATOM 860 N N . GLN A 1 101 ? -22.436 -8.003 23.512 1.00 89.81 101 GLN A N 1
ATOM 861 C CA . GLN A 1 101 ? -22.578 -7.015 24.582 1.00 89.81 101 GLN A CA 1
ATOM 862 C C . GLN A 1 101 ? -23.926 -6.284 24.514 1.00 89.81 101 GLN A C 1
ATOM 864 O O . GLN A 1 101 ? -24.543 -6.048 25.546 1.00 89.81 101 GLN A O 1
ATOM 869 N N . GLN A 1 102 ? -24.425 -5.975 23.311 1.00 87.25 102 GLN A N 1
ATOM 870 C CA . GLN A 1 102 ? -25.753 -5.369 23.116 1.00 87.25 102 GLN A CA 1
ATOM 871 C C . GLN A 1 102 ? -26.916 -6.282 23.528 1.00 87.25 102 GLN A C 1
ATOM 873 O O . GLN A 1 102 ? -28.004 -5.786 23.798 1.00 87.25 102 GLN A O 1
ATOM 878 N N . MET A 1 103 ? -26.702 -7.598 23.546 1.00 90.56 103 MET A N 1
ATOM 879 C CA . MET A 1 103 ? -27.691 -8.594 23.972 1.00 90.56 103 MET A CA 1
ATOM 880 C C . MET A 1 103 ? -27.581 -8.941 25.468 1.00 90.56 103 MET A C 1
ATOM 882 O O . MET A 1 103 ? -28.180 -9.923 25.896 1.00 90.56 103 MET A O 1
ATOM 886 N N . ASP A 1 104 ? -26.780 -8.195 26.241 1.00 86.19 104 ASP A N 1
ATOM 887 C CA . ASP A 1 104 ? -26.477 -8.445 27.661 1.00 86.19 104 ASP A CA 1
ATOM 888 C C . ASP A 1 104 ? -25.856 -9.833 27.949 1.00 86.19 104 ASP A C 1
ATOM 890 O O . ASP A 1 104 ? -25.788 -10.277 29.095 1.00 86.19 104 ASP A O 1
ATOM 894 N N . VAL A 1 105 ? -25.345 -10.524 26.919 1.00 87.88 105 VAL A N 1
ATOM 895 C CA . VAL A 1 105 ? -24.672 -11.832 27.056 1.00 87.88 105 VAL A CA 1
ATOM 896 C C . VAL A 1 105 ? -23.243 -11.663 27.583 1.00 87.88 105 VAL A C 1
ATOM 898 O O . VAL A 1 105 ? -22.736 -12.527 28.298 1.00 87.88 105 VAL A O 1
ATOM 901 N N . LEU A 1 106 ? -22.583 -10.550 27.240 1.00 84.00 106 LEU A N 1
ATOM 902 C CA . LEU A 1 106 ? -21.234 -10.212 27.698 1.00 84.00 106 LEU A CA 1
ATOM 903 C C . LEU A 1 106 ? -21.214 -8.844 28.399 1.00 84.00 106 LEU A C 1
ATOM 905 O O . LEU A 1 106 ? -21.718 -7.872 27.837 1.00 84.00 106 LEU A O 1
ATOM 909 N N . PRO A 1 107 ? -20.580 -8.719 29.579 1.00 81.12 107 PRO A N 1
ATOM 910 C CA . PRO A 1 107 ? -20.444 -7.436 30.257 1.00 81.12 107 PRO A CA 1
ATOM 911 C C . PRO A 1 107 ? -19.421 -6.527 29.555 1.00 81.12 107 PRO A C 1
ATOM 913 O O . PRO A 1 107 ? -18.373 -6.972 29.078 1.00 81.12 107 PRO A O 1
ATOM 916 N N . ILE A 1 108 ? -19.704 -5.224 29.526 1.00 84.44 108 ILE A N 1
ATOM 917 C CA . ILE A 1 108 ? -18.808 -4.202 28.968 1.00 84.44 108 ILE A CA 1
ATOM 918 C C . ILE A 1 108 ? -17.800 -3.789 30.048 1.00 84.44 108 ILE A C 1
ATOM 920 O O . ILE A 1 108 ? -18.155 -3.099 31.001 1.00 84.44 108 ILE A O 1
ATOM 924 N N . LE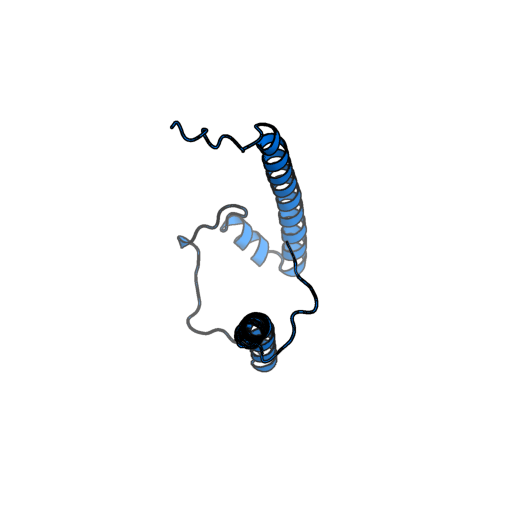U A 1 109 ? -16.538 -4.204 29.900 1.00 80.88 109 LEU A N 1
ATOM 925 C CA . LEU A 1 109 ? -15.473 -3.919 30.876 1.00 80.88 109 LEU A CA 1
ATOM 926 C C . LEU A 1 109 ? -14.830 -2.530 30.701 1.00 80.88 109 LEU A C 1
ATOM 928 O O . LEU A 1 109 ? -14.339 -1.961 31.672 1.00 80.88 109 LEU A O 1
ATOM 932 N N . PHE A 1 110 ? -14.811 -1.978 29.483 1.00 76.00 110 PHE A N 1
ATOM 933 C CA . PHE A 1 110 ? -14.146 -0.707 29.178 1.00 76.00 110 PHE A CA 1
ATOM 934 C C . PHE A 1 110 ? -14.951 0.093 28.149 1.00 76.00 110 PHE A C 1
ATOM 936 O O . PHE A 1 110 ? -15.286 -0.427 27.086 1.00 76.00 110 PHE A O 1
ATOM 943 N N . ARG A 1 111 ? -15.267 1.356 28.460 1.00 74.06 111 ARG A N 1
ATOM 944 C CA . ARG A 1 111 ? -16.027 2.258 27.584 1.00 74.06 111 ARG A CA 1
ATOM 945 C C . ARG A 1 111 ? -15.087 3.335 27.053 1.00 74.06 111 ARG A C 1
ATOM 947 O O . ARG A 1 111 ? -14.644 4.189 27.815 1.00 74.06 111 ARG A O 1
ATOM 954 N N . VAL A 1 112 ? -14.758 3.264 25.767 1.00 75.94 112 VAL A N 1
ATOM 955 C CA . VAL A 1 112 ? -13.954 4.292 25.092 1.00 75.94 112 VAL A CA 1
ATOM 956 C C . VAL A 1 112 ? -14.886 5.463 24.723 1.00 75.94 112 VAL A C 1
ATOM 958 O O . VAL A 1 112 ? -15.972 5.186 24.206 1.00 75.94 112 VAL A O 1
ATOM 961 N N . PRO A 1 113 ? -14.533 6.723 25.050 1.00 59.12 113 PRO A N 1
ATOM 962 C CA . PRO A 1 113 ? -15.322 7.908 24.701 1.00 59.12 113 PRO A CA 1
ATOM 963 C C . PRO A 1 113 ? -15.289 8.249 23.206 1.00 59.12 113 PRO A C 1
ATOM 965 O O . PRO A 1 113 ? -14.299 7.890 22.528 1.00 59.12 113 PRO A O 1
#

Radius of gyration: 24.58 Å; chains: 1; bounding box: 58×51×51 Å

Foldseek 3Di:
DDDDDPPPDPPPVVVVVVVVVVVVVVVLVVVLVVVLVVCCVVPPPVSVVVPVVADRPDGDPVPDDDDPDDDDDVVVVVVVVVVVCVVVVVVVVVVVVVVCVVVVNDPDPDDDD